Protein AF-A0A0Q6AVM5-F1 (afdb_monomer_lite)

Stru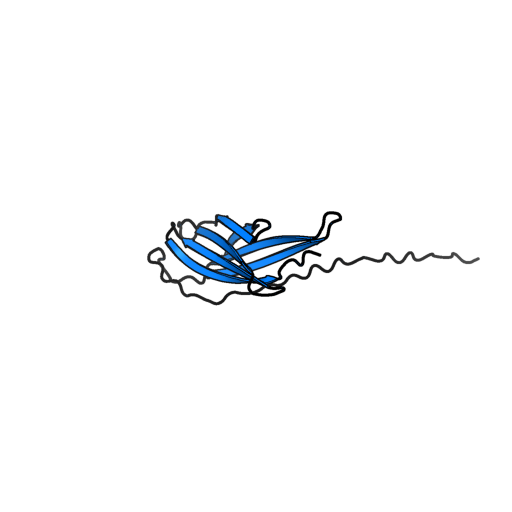cture (mmCIF, N/CA/C/O backbone):
data_AF-A0A0Q6AVM5-F1
#
_entry.id   AF-A0A0Q6AVM5-F1
#
loop_
_atom_site.group_PDB
_atom_site.id
_atom_site.type_symbol
_atom_site.label_atom_id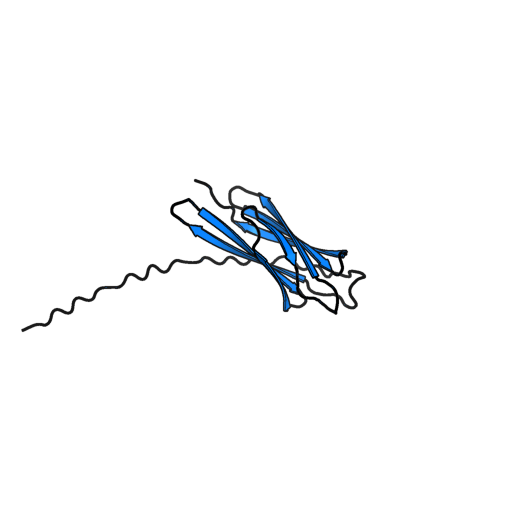
_atom_site.label_alt_id
_atom_site.label_comp_id
_atom_site.label_asym_id
_atom_site.label_entity_id
_atom_site.label_seq_id
_atom_site.pdbx_PDB_ins_code
_atom_site.Cartn_x
_atom_site.Cartn_y
_atom_site.Cartn_z
_atom_site.occupancy
_atom_site.B_iso_or_equiv
_atom_site.auth_seq_id
_atom_site.auth_comp_id
_atom_site.auth_asym_id
_atom_site.auth_atom_id
_atom_site.pdbx_PDB_model_num
ATOM 1 N N . MET A 1 1 ? 7.989 -50.450 -44.176 1.00 41.16 1 MET A N 1
ATOM 2 C CA . MET A 1 1 ? 8.710 -49.212 -44.556 1.00 41.16 1 MET A CA 1
ATOM 3 C C . MET A 1 1 ? 8.333 -48.128 -43.552 1.00 41.16 1 MET A C 1
ATOM 5 O O . MET A 1 1 ? 7.196 -48.122 -43.106 1.00 41.16 1 MET A O 1
ATOM 9 N N . LYS A 1 2 ? 9.321 -47.360 -43.073 1.00 36.44 2 LYS A N 1
ATOM 10 C CA . LYS A 1 2 ? 9.290 -46.580 -41.819 1.00 36.44 2 LYS A CA 1
ATOM 11 C C . LYS A 1 2 ? 8.401 -45.329 -41.904 1.00 36.44 2 LYS A C 1
ATOM 13 O O . LYS A 1 2 ? 8.612 -44.499 -42.781 1.00 36.44 2 LYS A O 1
ATOM 18 N N . ASN A 1 3 ? 7.499 -45.174 -40.931 1.00 40.09 3 ASN A N 1
ATOM 19 C CA . ASN A 1 3 ? 6.843 -43.907 -40.600 1.00 40.09 3 ASN A CA 1
ATOM 20 C C . ASN A 1 3 ? 7.866 -42.970 -39.946 1.00 40.09 3 ASN A C 1
ATOM 22 O O . ASN A 1 3 ? 8.452 -43.308 -38.917 1.00 40.09 3 ASN A O 1
ATOM 26 N N . ILE A 1 4 ? 8.088 -41.805 -40.549 1.00 49.19 4 ILE A N 1
ATOM 27 C CA . ILE A 1 4 ? 8.891 -40.730 -39.968 1.00 49.19 4 ILE A CA 1
ATOM 28 C C . ILE A 1 4 ? 7.929 -39.862 -39.155 1.00 49.19 4 ILE A C 1
ATOM 30 O O . ILE A 1 4 ? 7.155 -39.091 -39.715 1.00 49.19 4 ILE A O 1
ATOM 34 N N . TYR A 1 5 ? 7.951 -40.020 -37.832 1.00 45.25 5 TYR A N 1
ATOM 35 C CA . TYR A 1 5 ? 7.255 -39.120 -36.918 1.00 45.25 5 TYR A CA 1
ATOM 36 C C . TYR A 1 5 ? 8.129 -37.884 -36.703 1.00 45.25 5 TYR A C 1
ATOM 38 O O . TYR A 1 5 ? 9.155 -37.935 -36.028 1.00 45.25 5 TYR A O 1
ATOM 46 N N . LEU A 1 6 ? 7.737 -36.778 -37.332 1.00 41.28 6 LEU A N 1
ATOM 47 C CA . LEU A 1 6 ? 8.348 -35.471 -37.137 1.00 41.28 6 LEU A CA 1
ATOM 48 C C . LEU A 1 6 ? 7.834 -34.898 -35.803 1.00 41.28 6 LEU A C 1
ATOM 50 O O . LEU A 1 6 ? 6.736 -34.350 -35.737 1.00 41.28 6 LEU A O 1
ATOM 54 N N . CYS A 1 7 ? 8.598 -35.057 -34.722 1.00 41.94 7 CYS A N 1
ATOM 55 C CA . CYS A 1 7 ? 8.307 -34.385 -33.455 1.00 41.94 7 CYS A CA 1
ATOM 56 C C . CYS A 1 7 ? 8.596 -32.887 -33.600 1.00 41.94 7 CYS A C 1
ATOM 58 O O . CYS A 1 7 ? 9.742 -32.450 -33.510 1.00 41.94 7 CYS A O 1
ATOM 60 N N . VAL A 1 8 ? 7.547 -32.095 -33.820 1.00 52.78 8 VAL A N 1
ATOM 61 C CA . VAL A 1 8 ? 7.606 -30.637 -33.702 1.00 52.78 8 VAL A CA 1
ATOM 62 C C . VAL A 1 8 ? 7.700 -30.316 -32.213 1.00 52.78 8 VAL A C 1
ATOM 64 O O . VAL A 1 8 ? 6.709 -30.371 -31.488 1.00 52.78 8 VAL A O 1
ATOM 67 N N . ALA A 1 9 ? 8.915 -30.051 -31.737 1.00 45.97 9 ALA A N 1
ATOM 68 C CA . ALA A 1 9 ? 9.148 -29.567 -30.387 1.00 45.97 9 ALA A CA 1
ATOM 69 C C . ALA A 1 9 ? 8.566 -28.153 -30.270 1.00 45.97 9 ALA A C 1
ATOM 71 O O . ALA A 1 9 ? 9.150 -27.176 -30.741 1.00 45.97 9 ALA A O 1
ATOM 72 N N . SER A 1 10 ? 7.381 -28.050 -29.675 1.00 47.22 10 SER A N 1
ATOM 73 C CA . SER A 1 10 ? 6.752 -26.784 -29.321 1.00 47.22 10 SER A CA 1
ATOM 74 C C . SER A 1 10 ? 7.623 -26.101 -28.268 1.00 47.22 10 SER A C 1
ATOM 76 O O . SER A 1 10 ? 7.636 -26.487 -27.099 1.00 47.22 10 SER A O 1
ATOM 78 N N . VAL A 1 11 ? 8.391 -25.097 -28.686 1.00 47.41 11 VAL A N 1
ATOM 79 C CA . VAL A 1 11 ? 9.127 -24.217 -27.777 1.00 47.41 11 VAL A CA 1
ATOM 80 C C . VAL A 1 11 ? 8.093 -23.362 -27.052 1.00 47.41 11 VAL A C 1
ATOM 82 O O . VAL A 1 11 ? 7.659 -22.324 -27.548 1.00 47.41 11 VAL A O 1
ATOM 85 N N . PHE A 1 12 ? 7.652 -23.819 -25.882 1.00 48.19 12 PHE A N 1
ATOM 86 C CA . PHE A 1 12 ? 6.918 -22.976 -24.951 1.00 48.19 12 PHE A CA 1
ATOM 87 C C . PHE A 1 12 ? 7.887 -21.901 -24.462 1.00 48.19 12 PHE A C 1
ATOM 89 O O . PHE A 1 12 ? 8.725 -22.144 -23.595 1.00 48.19 12 PHE A O 1
ATOM 96 N N . ILE A 1 13 ? 7.798 -20.709 -25.053 1.00 47.72 13 ILE A N 1
ATOM 97 C CA . ILE A 1 13 ? 8.422 -19.506 -24.508 1.00 47.72 13 ILE A CA 1
ATOM 98 C C . ILE A 1 13 ? 7.653 -19.200 -23.225 1.00 47.72 13 ILE A C 1
ATOM 100 O O . ILE A 1 13 ? 6.628 -18.520 -23.230 1.00 47.72 13 ILE A O 1
ATOM 104 N N . VAL A 1 14 ? 8.109 -19.787 -22.122 1.00 50.38 14 VAL A N 1
ATOM 105 C CA . VAL A 1 14 ? 7.638 -19.452 -20.785 1.00 50.38 14 VAL A CA 1
ATOM 106 C C . VAL A 1 14 ? 8.109 -18.026 -20.522 1.00 50.38 14 VAL A C 1
ATOM 108 O O . VAL A 1 14 ? 9.257 -17.789 -20.149 1.00 50.38 14 VAL A O 1
ATOM 111 N N . SER A 1 15 ? 7.234 -17.058 -20.787 1.00 38.41 15 SER A N 1
ATOM 112 C CA . SER A 1 15 ? 7.398 -15.678 -20.345 1.00 38.41 15 SER A CA 1
ATOM 113 C C . SER A 1 15 ? 7.556 -15.694 -18.827 1.00 38.41 15 SER A C 1
ATOM 115 O O . SER A 1 15 ? 6.590 -15.884 -18.093 1.00 38.41 15 SER A O 1
ATOM 117 N N . CYS A 1 16 ? 8.792 -15.559 -18.354 1.00 44.91 16 CYS A N 1
ATOM 118 C CA . CYS A 1 16 ? 9.102 -15.532 -16.934 1.00 44.91 16 CYS A CA 1
ATOM 119 C C . CYS A 1 16 ? 8.566 -14.221 -16.339 1.00 44.91 16 CYS A C 1
ATOM 121 O O . CYS A 1 16 ? 9.157 -13.155 -16.516 1.00 44.91 16 CYS A O 1
ATOM 123 N N . THR A 1 17 ? 7.419 -14.279 -15.663 1.00 44.50 17 THR A N 1
ATOM 124 C CA . THR A 1 17 ? 6.912 -13.168 -14.853 1.00 44.50 17 THR A CA 1
ATOM 125 C C . THR A 1 17 ? 7.625 -13.193 -13.506 1.00 44.50 17 THR A C 1
ATOM 127 O O . THR A 1 17 ? 7.279 -13.975 -12.622 1.00 44.50 17 THR A O 1
ATOM 130 N N . ALA A 1 18 ? 8.652 -12.360 -13.348 1.00 43.34 18 ALA A N 1
ATOM 131 C CA . ALA A 1 18 ? 9.375 -12.241 -12.086 1.00 43.34 18 ALA A CA 1
ATOM 132 C C . ALA A 1 18 ? 8.577 -11.380 -11.091 1.00 43.34 18 ALA A C 1
ATOM 134 O O . ALA A 1 18 ? 8.641 -10.151 -11.123 1.00 43.34 18 ALA A O 1
ATOM 135 N N . GLN A 1 19 ? 7.825 -12.028 -10.204 1.00 40.31 19 GLN A N 1
ATOM 136 C CA . GLN A 1 19 ? 7.060 -11.369 -9.146 1.00 40.31 19 GLN A CA 1
ATOM 137 C C . GLN A 1 19 ? 7.988 -11.101 -7.951 1.00 40.31 19 GLN A C 1
ATOM 139 O O . GLN A 1 19 ? 8.514 -12.031 -7.347 1.00 40.31 19 GLN A O 1
ATOM 144 N N . HIS A 1 20 ? 8.234 -9.830 -7.630 1.00 44.16 20 HIS A N 1
ATOM 145 C CA . HIS A 1 20 ? 9.027 -9.437 -6.464 1.00 44.16 20 HIS A CA 1
ATOM 146 C C . HIS A 1 20 ? 8.084 -8.878 -5.403 1.00 44.16 20 HIS A C 1
ATOM 148 O O . HIS A 1 20 ? 7.466 -7.842 -5.620 1.00 44.16 20 HIS A O 1
ATOM 154 N N . SER A 1 21 ? 7.973 -9.560 -4.265 1.00 39.44 21 SER A N 1
ATOM 155 C CA . SER A 1 21 ? 7.200 -9.090 -3.116 1.00 39.44 21 SER A CA 1
ATOM 156 C C . SER A 1 21 ? 8.136 -8.501 -2.065 1.00 39.44 21 SER A C 1
ATOM 158 O O . SER A 1 21 ? 8.960 -9.221 -1.502 1.00 39.44 21 SER A O 1
ATOM 160 N N . HIS A 1 22 ? 7.988 -7.212 -1.769 1.00 48.22 22 HIS A N 1
ATOM 161 C CA . HIS A 1 22 ? 8.632 -6.571 -0.624 1.00 48.22 22 HIS A CA 1
ATOM 162 C C . HIS A 1 22 ? 7.591 -6.352 0.476 1.00 48.22 22 HIS A C 1
ATOM 164 O O . HIS A 1 22 ? 6.549 -5.749 0.228 1.00 48.22 22 HIS A O 1
ATOM 170 N N . ILE A 1 23 ? 7.872 -6.877 1.671 1.00 46.84 23 ILE A N 1
ATOM 171 C CA . ILE A 1 23 ? 7.058 -6.689 2.875 1.00 46.84 23 ILE A CA 1
ATOM 172 C C . ILE A 1 23 ? 7.605 -5.464 3.604 1.00 46.84 23 ILE A C 1
ATOM 174 O O . ILE A 1 23 ? 8.783 -5.427 3.961 1.00 46.84 23 ILE A O 1
ATOM 178 N N . THR A 1 24 ? 6.762 -4.460 3.816 1.00 49.09 24 THR A N 1
ATOM 179 C CA . THR A 1 24 ? 7.106 -3.299 4.642 1.00 49.09 24 THR A CA 1
ATOM 180 C C . THR A 1 24 ? 6.918 -3.588 6.130 1.00 49.09 24 THR A C 1
ATOM 182 O O . THR A 1 24 ? 5.976 -4.275 6.522 1.00 49.09 24 THR A O 1
ATOM 185 N N . ALA A 1 25 ? 7.823 -3.037 6.943 1.00 38.97 25 ALA A N 1
ATOM 186 C CA . ALA A 1 25 ? 7.893 -3.162 8.395 1.00 38.97 25 ALA A CA 1
ATOM 187 C C . ALA A 1 25 ? 6.624 -2.724 9.156 1.00 38.97 25 ALA A C 1
ATOM 189 O O . ALA A 1 25 ? 5.878 -1.842 8.738 1.00 38.97 25 ALA A O 1
ATOM 190 N N . HIS A 1 26 ? 6.453 -3.360 10.316 1.00 47.22 26 HIS A N 1
ATOM 191 C CA . HIS A 1 26 ? 5.339 -3.262 11.254 1.00 47.22 26 HIS A CA 1
ATOM 192 C C . HIS A 1 26 ? 5.249 -1.891 11.941 1.00 47.22 26 HIS A C 1
ATOM 194 O O . HIS A 1 26 ? 6.218 -1.439 12.550 1.00 47.22 26 HIS A O 1
ATOM 200 N N . GLN A 1 27 ? 4.064 -1.281 11.950 1.00 45.75 27 GLN A N 1
ATOM 201 C CA . GLN A 1 27 ? 3.720 -0.226 12.905 1.00 45.75 27 GLN A CA 1
ATOM 202 C C . GLN A 1 27 ? 2.456 -0.642 13.663 1.00 45.75 27 GLN A C 1
ATOM 204 O O . GLN A 1 27 ? 1.409 -0.871 13.065 1.00 45.75 27 GLN A O 1
ATOM 209 N N . LEU A 1 28 ? 2.584 -0.795 14.985 1.00 48.44 28 LEU A N 1
ATOM 210 C CA . LEU A 1 28 ? 1.458 -0.933 15.909 1.00 48.44 28 LEU A CA 1
ATOM 211 C C . LEU A 1 28 ? 0.760 0.421 15.966 1.00 48.44 28 LEU A C 1
ATOM 213 O O . LEU A 1 28 ? 1.230 1.324 16.660 1.00 48.44 28 LEU A O 1
ATOM 217 N N . ASP A 1 29 ? -0.324 0.571 15.215 1.00 49.69 29 ASP A N 1
ATOM 218 C CA . ASP A 1 29 ? -1.071 1.816 15.235 1.00 49.69 29 ASP A CA 1
ATOM 219 C C . ASP A 1 29 ? -2.079 1.823 16.396 1.00 49.6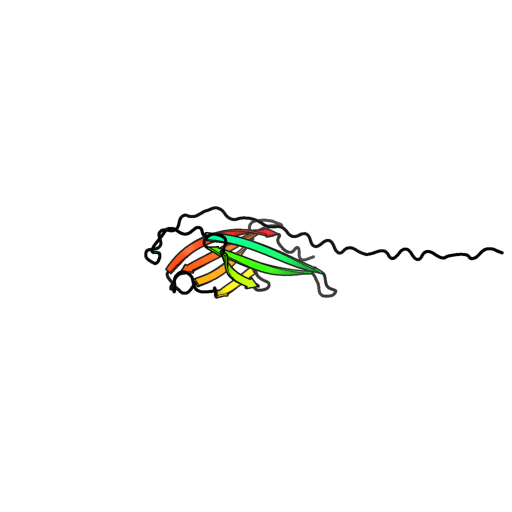9 29 ASP A C 1
ATOM 221 O O . ASP A 1 29 ? -2.890 0.906 16.566 1.00 49.69 29 ASP A O 1
ATOM 225 N N . ARG A 1 30 ? -1.990 2.870 17.221 1.00 51.97 30 ARG A N 1
ATOM 226 C CA . ARG A 1 30 ? -2.980 3.257 18.237 1.00 51.97 30 ARG A CA 1
ATOM 227 C C . ARG A 1 30 ? -3.680 4.537 17.777 1.00 51.97 30 ARG A C 1
ATOM 229 O O . ARG A 1 30 ? -3.785 5.498 18.536 1.00 51.97 30 ARG A O 1
ATOM 236 N N . SER A 1 31 ? -4.136 4.566 16.529 1.00 54.12 31 SER A N 1
ATOM 237 C CA . SER A 1 31 ? -5.067 5.589 16.070 1.00 54.12 31 SER A CA 1
ATOM 238 C C . SER A 1 31 ? -6.237 5.671 17.059 1.00 54.12 31 SER A C 1
ATOM 240 O O . SER A 1 31 ? -6.812 4.649 17.440 1.00 54.12 31 SER A O 1
ATOM 242 N N . ASN A 1 32 ? -6.609 6.889 17.469 1.00 56.03 32 ASN A N 1
ATOM 243 C CA . ASN A 1 32 ? -7.804 7.133 18.289 1.00 56.03 32 ASN A CA 1
ATOM 244 C C . ASN A 1 32 ? -9.076 6.615 17.597 1.00 56.03 32 ASN A C 1
ATOM 246 O O . ASN A 1 32 ? -10.093 6.362 18.244 1.00 56.03 32 ASN A O 1
ATOM 250 N N . ALA A 1 33 ? -9.013 6.416 16.279 1.00 56.06 33 ALA A N 1
ATOM 251 C CA . ALA A 1 33 ? -10.058 5.788 15.510 1.00 56.06 33 ALA A CA 1
ATOM 252 C C . ALA A 1 33 ? -10.099 4.258 15.673 1.00 56.06 33 ALA A C 1
ATOM 254 O O . ALA A 1 33 ? -10.935 3.646 15.029 1.00 56.06 33 ALA A O 1
ATOM 255 N N . LEU A 1 34 ? -9.297 3.592 16.501 1.00 62.25 34 LEU A N 1
ATOM 256 C CA . LEU A 1 34 ? -9.332 2.131 16.627 1.00 62.25 34 LEU A CA 1
ATOM 257 C C . LEU A 1 34 ? -9.607 1.674 18.058 1.00 62.25 34 LEU A C 1
ATOM 259 O O . LEU A 1 34 ? -9.034 2.171 19.020 1.00 62.25 34 LEU A O 1
ATOM 263 N N . THR A 1 35 ? -10.491 0.681 18.197 1.00 66.06 35 THR A N 1
ATOM 264 C CA . THR A 1 35 ? -10.821 0.093 19.510 1.00 66.06 35 THR A CA 1
ATOM 265 C C . THR A 1 35 ? -9.738 -0.855 20.021 1.00 66.06 35 THR A C 1
ATOM 267 O O . THR A 1 35 ? -9.637 -1.094 21.225 1.00 66.06 35 THR A O 1
ATOM 270 N N . LYS A 1 36 ? -8.926 -1.408 19.115 1.00 70.19 36 LYS A N 1
ATOM 271 C CA . LYS A 1 36 ? -7.817 -2.321 19.402 1.00 70.19 36 LYS A CA 1
ATOM 272 C C . LYS A 1 36 ? -6.648 -2.013 18.465 1.00 70.19 36 LYS A C 1
ATOM 274 O O . LYS A 1 36 ? -6.902 -1.578 17.341 1.00 70.19 36 LYS A O 1
ATOM 279 N N . PRO A 1 37 ? -5.397 -2.262 18.893 1.00 73.00 37 PRO A N 1
ATOM 280 C CA . PRO A 1 37 ? -4.256 -2.199 17.988 1.00 73.00 37 PRO A CA 1
ATOM 281 C C . PRO A 1 37 ? -4.478 -3.130 16.794 1.00 73.00 37 PRO A C 1
ATOM 283 O O . PRO A 1 37 ? -5.001 -4.230 16.972 1.00 73.00 37 PRO A O 1
ATOM 286 N N . VAL A 1 38 ? -4.074 -2.689 15.607 1.00 79.94 38 VAL A N 1
ATOM 287 C CA . VAL A 1 38 ? -4.197 -3.448 14.357 1.00 79.94 38 VAL A CA 1
ATOM 288 C C . VAL A 1 38 ? -2.832 -3.586 13.701 1.00 79.94 38 VAL A C 1
ATOM 290 O O . VAL A 1 38 ? -2.012 -2.664 13.746 1.00 79.94 38 VAL A O 1
ATOM 293 N N . GLN A 1 39 ? -2.578 -4.733 13.081 1.00 84.62 39 GLN A N 1
ATOM 294 C CA . GLN A 1 39 ? -1.402 -4.923 12.250 1.00 84.62 39 GLN A CA 1
ATOM 295 C C . GLN A 1 39 ? -1.708 -4.483 10.817 1.00 84.62 39 GLN A C 1
ATOM 297 O O . GLN A 1 39 ? -2.481 -5.141 10.128 1.00 84.62 39 GLN A O 1
ATOM 302 N N . ILE A 1 40 ? -1.060 -3.415 10.346 1.00 87.25 40 ILE A N 1
ATOM 303 C CA . ILE A 1 40 ? -1.172 -2.962 8.953 1.00 87.25 40 ILE A CA 1
ATOM 304 C C . ILE A 1 40 ? 0.091 -3.365 8.187 1.00 87.25 40 ILE A C 1
ATOM 306 O O . ILE A 1 40 ? 1.202 -3.040 8.607 1.00 87.25 40 ILE A O 1
ATOM 310 N N . THR A 1 41 ? -0.062 -4.072 7.066 1.00 90.75 41 THR A N 1
ATOM 311 C CA . THR A 1 41 ? 1.052 -4.454 6.180 1.00 90.75 41 THR A CA 1
ATOM 312 C C . THR A 1 41 ? 0.769 -4.074 4.733 1.00 90.75 41 THR A C 1
ATOM 314 O O . THR A 1 41 ? -0.382 -3.962 4.316 1.00 90.75 41 THR A O 1
ATOM 317 N N . GLY A 1 42 ? 1.833 -3.862 3.959 1.00 90.06 42 GLY A N 1
ATOM 318 C CA . GLY A 1 42 ? 1.763 -3.503 2.545 1.00 90.06 42 GLY A CA 1
ATOM 319 C C . GLY A 1 42 ? 2.550 -4.469 1.672 1.00 90.06 42 GLY A C 1
ATOM 320 O O . GLY A 1 42 ? 3.601 -4.970 2.077 1.00 90.06 42 GLY A O 1
ATOM 321 N N . LYS A 1 43 ? 2.041 -4.696 0.463 1.00 91.12 43 LYS A N 1
ATOM 322 C CA . LYS A 1 43 ? 2.720 -5.394 -0.627 1.00 91.12 43 LYS A CA 1
ATOM 323 C C . LYS A 1 43 ? 2.498 -4.619 -1.921 1.00 91.12 43 LYS A C 1
ATOM 325 O O . LYS A 1 43 ? 1.398 -4.141 -2.190 1.00 91.12 43 LYS A O 1
ATOM 330 N N . VAL A 1 44 ? 3.522 -4.565 -2.761 1.00 90.00 44 VAL A N 1
ATOM 331 C CA . VAL A 1 44 ? 3.422 -4.075 -4.137 1.00 90.00 44 VAL A CA 1
ATOM 332 C C . VAL A 1 44 ? 3.796 -5.194 -5.102 1.00 90.00 44 VAL A C 1
ATOM 334 O O . VAL A 1 44 ? 4.821 -5.846 -4.925 1.00 90.00 44 VAL A O 1
ATOM 337 N N . ASP A 1 45 ? 2.963 -5.414 -6.115 1.00 89.94 45 ASP A N 1
ATOM 338 C CA . ASP A 1 45 ? 3.286 -6.243 -7.274 1.00 89.94 45 ASP A CA 1
ATOM 339 C C . ASP A 1 45 ? 3.537 -5.337 -8.479 1.00 89.94 45 ASP A C 1
ATOM 341 O O . ASP A 1 45 ? 2.752 -4.430 -8.762 1.00 89.94 45 ASP A O 1
ATOM 345 N N . GLN A 1 46 ? 4.615 -5.596 -9.216 1.00 85.06 46 GLN A N 1
ATOM 346 C CA . GLN A 1 46 ? 4.938 -4.867 -10.439 1.00 85.06 46 GLN A CA 1
ATOM 347 C C . GLN A 1 46 ? 4.849 -5.791 -11.648 1.00 85.06 46 GLN A C 1
ATOM 349 O O . GLN A 1 46 ? 5.524 -6.816 -11.712 1.00 85.06 46 GLN A O 1
ATOM 354 N N . GLU A 1 47 ? 4.046 -5.398 -12.630 1.00 80.69 47 GLU A N 1
ATOM 355 C CA . GLU A 1 47 ? 3.961 -6.063 -13.924 1.00 80.69 47 GLU A CA 1
ATOM 356 C C . GLU A 1 47 ? 4.705 -5.223 -14.967 1.00 80.69 47 GLU A C 1
ATOM 358 O O . GLU A 1 47 ? 4.327 -4.083 -15.256 1.00 80.69 47 GLU A O 1
ATOM 363 N N . LEU A 1 48 ? 5.774 -5.785 -15.534 1.00 75.88 48 LEU A N 1
ATOM 364 C CA . LEU A 1 48 ? 6.506 -5.185 -16.645 1.00 75.88 48 LEU A CA 1
ATOM 365 C C . LEU A 1 48 ? 5.913 -5.686 -17.963 1.00 75.88 48 LEU A C 1
ATOM 367 O O . LEU A 1 48 ? 6.090 -6.847 -18.329 1.00 75.88 48 LEU A O 1
ATOM 371 N N . LYS A 1 49 ? 5.266 -4.797 -18.714 1.00 69.44 49 LYS A N 1
ATOM 372 C CA . LYS A 1 49 ? 4.810 -5.088 -20.076 1.00 69.44 49 LYS A CA 1
ATOM 373 C C . LYS A 1 49 ? 5.799 -4.511 -21.075 1.00 69.44 49 LYS A C 1
ATOM 375 O O . LYS A 1 49 ? 5.956 -3.293 -21.172 1.00 69.44 49 LYS A O 1
ATOM 380 N N . SER A 1 50 ? 6.457 -5.396 -21.820 1.00 66.38 50 SER A N 1
ATOM 381 C CA . SER A 1 50 ? 7.284 -5.026 -22.971 1.00 66.38 50 SER A CA 1
ATOM 382 C C . SER A 1 50 ? 6.432 -5.100 -24.236 1.00 66.38 50 SER A C 1
ATOM 384 O O . SER A 1 50 ? 5.956 -6.177 -24.583 1.00 66.38 50 SER A O 1
ATOM 386 N N . GLY A 1 51 ? 6.214 -3.966 -24.901 1.00 63.72 51 GLY A N 1
ATOM 387 C CA . GLY A 1 51 ? 5.484 -3.888 -26.167 1.00 63.72 51 GLY A CA 1
ATOM 388 C C . GLY A 1 51 ? 6.282 -3.167 -27.252 1.00 63.72 51 GLY A C 1
ATOM 389 O O . GLY A 1 51 ? 7.327 -2.576 -26.986 1.00 63.72 51 GLY A O 1
ATOM 390 N N . ILE A 1 52 ? 5.755 -3.182 -28.480 1.00 65.12 52 ILE A N 1
ATOM 391 C CA . ILE A 1 52 ? 6.363 -2.538 -29.663 1.00 65.12 52 ILE A CA 1
ATOM 392 C C . ILE A 1 52 ? 6.535 -1.019 -29.454 1.00 65.12 52 ILE A C 1
ATOM 394 O O . ILE A 1 52 ? 7.466 -0.419 -29.977 1.00 65.12 52 ILE A O 1
ATOM 398 N N . LEU A 1 53 ? 5.674 -0.407 -28.634 1.00 66.62 53 LEU A N 1
ATOM 399 C CA . LEU A 1 53 ? 5.692 1.022 -28.295 1.00 66.62 53 LEU A CA 1
ATOM 400 C C . LEU A 1 53 ? 6.544 1.356 -27.052 1.00 66.62 53 LEU A C 1
ATOM 402 O O . LEU A 1 53 ? 6.520 2.490 -26.577 1.00 66.62 53 LEU A O 1
ATOM 406 N N . GLY A 1 54 ? 7.276 0.381 -26.504 1.00 65.38 54 GLY A N 1
ATOM 407 C CA . GLY A 1 54 ? 8.151 0.548 -25.344 1.00 65.38 54 GLY A CA 1
ATOM 408 C C . GLY A 1 54 ? 7.745 -0.283 -24.124 1.00 65.38 54 GLY A C 1
ATOM 409 O O . GLY A 1 54 ? 6.846 -1.127 -24.165 1.00 65.38 54 GLY A O 1
ATOM 410 N N . ARG A 1 55 ? 8.452 -0.058 -23.011 1.00 65.56 55 ARG A N 1
ATOM 411 C CA . ARG A 1 55 ? 8.228 -0.748 -21.733 1.00 65.56 55 ARG A CA 1
ATOM 412 C C . ARG A 1 55 ? 7.329 0.075 -20.819 1.00 65.56 55 ARG A C 1
ATOM 414 O O . ARG A 1 55 ? 7.629 1.231 -20.521 1.00 65.56 55 ARG A O 1
ATOM 421 N N . SER A 1 56 ? 6.271 -0.540 -20.307 1.00 71.12 56 SER A N 1
ATOM 422 C CA . SER A 1 56 ? 5.431 0.035 -19.254 1.00 71.12 56 SER A CA 1
ATOM 423 C C . SER A 1 56 ? 5.511 -0.820 -17.995 1.00 71.12 56 SER A C 1
ATOM 425 O O . SER A 1 56 ? 5.625 -2.042 -18.070 1.00 71.12 56 SER A O 1
ATOM 427 N N . VAL A 1 57 ? 5.472 -0.166 -16.837 1.00 75.56 57 VAL A N 1
ATOM 428 C CA . VAL A 1 57 ? 5.358 -0.827 -15.537 1.00 75.56 57 VAL A CA 1
ATOM 429 C C . VAL A 1 57 ? 4.000 -0.459 -14.975 1.00 75.56 57 VAL A C 1
ATOM 431 O O . VAL A 1 57 ? 3.654 0.718 -14.921 1.00 75.56 57 VAL A O 1
ATOM 434 N N . THR A 1 58 ? 3.231 -1.468 -14.588 1.00 82.56 58 THR A N 1
ATOM 435 C CA . THR A 1 58 ? 2.004 -1.290 -13.813 1.00 82.56 58 THR A CA 1
ATOM 436 C C . THR A 1 58 ? 2.271 -1.777 -12.400 1.00 82.56 58 THR A C 1
ATOM 438 O O . THR A 1 58 ? 2.650 -2.933 -12.217 1.00 82.56 58 THR A O 1
ATOM 441 N N . SER A 1 59 ? 2.077 -0.914 -11.407 1.00 88.31 59 SER A N 1
ATOM 442 C CA . SER A 1 59 ? 2.217 -1.275 -9.994 1.00 88.31 59 SER A CA 1
ATOM 443 C C . SER A 1 59 ? 0.834 -1.490 -9.388 1.00 88.31 59 SER A C 1
ATOM 445 O O . SER A 1 59 ? -0.032 -0.627 -9.507 1.00 88.31 59 SER A O 1
ATOM 447 N N . THR A 1 60 ? 0.618 -2.632 -8.742 1.00 92.12 60 THR A N 1
ATOM 448 C CA . THR A 1 60 ? -0.591 -2.931 -7.966 1.00 92.12 60 THR A CA 1
ATOM 449 C C . THR A 1 60 ? -0.219 -2.992 -6.495 1.00 92.12 60 THR A C 1
ATOM 451 O O . THR A 1 60 ? 0.696 -3.723 -6.124 1.00 92.12 60 THR A O 1
ATOM 454 N N . VAL A 1 61 ? -0.914 -2.225 -5.664 1.00 93.88 61 VAL A N 1
ATOM 455 C CA . VAL A 1 61 ? -0.700 -2.176 -4.216 1.00 93.88 61 VAL A CA 1
ATOM 456 C C . VAL A 1 61 ? -1.768 -3.000 -3.516 1.00 93.88 61 VAL A C 1
ATOM 458 O O . VAL A 1 61 ? -2.930 -2.991 -3.924 1.00 93.88 61 VAL A O 1
ATOM 461 N N . TYR A 1 62 ? -1.354 -3.679 -2.452 1.00 94.62 62 TYR A N 1
ATOM 462 C CA . TYR A 1 62 ? -2.184 -4.456 -1.544 1.00 94.62 62 TYR A CA 1
ATOM 463 C C . TYR A 1 62 ? -1.868 -4.029 -0.113 1.00 94.62 62 TYR A C 1
ATOM 465 O O . TYR A 1 62 ? -0.699 -3.997 0.273 1.00 94.62 62 TYR A O 1
ATOM 473 N N . ILE A 1 63 ? -2.894 -3.711 0.672 1.00 93.56 63 ILE A N 1
ATOM 474 C CA . ILE A 1 63 ? -2.751 -3.337 2.082 1.00 93.56 63 ILE A CA 1
ATOM 475 C C . ILE A 1 63 ? -3.649 -4.236 2.913 1.00 93.56 63 ILE A C 1
ATOM 477 O O . ILE A 1 63 ? -4.842 -4.374 2.621 1.00 93.56 63 ILE A O 1
ATOM 481 N N . TYR A 1 64 ? -3.068 -4.826 3.949 1.00 93.31 64 TYR A N 1
ATOM 482 C CA . TYR A 1 64 ? -3.722 -5.792 4.812 1.00 93.31 64 TYR A CA 1
ATOM 483 C C . TYR A 1 64 ? -3.848 -5.254 6.229 1.00 93.31 64 TYR A C 1
ATOM 485 O O . TYR A 1 64 ? -2.932 -4.601 6.721 1.00 93.31 64 TYR A O 1
ATOM 493 N N . PHE A 1 65 ? -4.969 -5.558 6.874 1.00 90.94 65 PHE A N 1
ATOM 494 C CA . PHE A 1 65 ? -5.227 -5.300 8.287 1.00 90.94 65 PHE A CA 1
ATOM 495 C C . PHE A 1 65 ? -5.418 -6.666 8.945 1.00 90.94 65 PHE A C 1
ATOM 497 O O . PHE A 1 65 ? -6.255 -7.442 8.492 1.00 90.94 65 PHE A O 1
ATOM 504 N N . ASP A 1 66 ? -4.594 -7.007 9.935 1.00 88.50 66 ASP A N 1
ATOM 505 C CA . ASP A 1 66 ? -4.574 -8.327 10.584 1.00 88.50 66 ASP A CA 1
ATOM 506 C C . ASP A 1 66 ? -4.539 -9.495 9.572 1.00 88.50 66 ASP A C 1
ATOM 508 O O . ASP A 1 66 ? -5.204 -10.518 9.724 1.00 88.50 66 ASP A O 1
ATOM 512 N N . ASN A 1 67 ? -3.739 -9.331 8.509 1.00 89.00 67 ASN A N 1
ATOM 513 C CA . ASN A 1 67 ? -3.586 -10.252 7.368 1.00 89.00 67 ASN A CA 1
ATOM 514 C C . ASN A 1 67 ? -4.815 -10.406 6.449 1.00 89.00 67 ASN A C 1
ATOM 516 O O . ASN A 1 67 ? -4.779 -11.207 5.515 1.00 89.00 67 ASN A O 1
ATOM 520 N N . VAL A 1 68 ? -5.871 -9.619 6.643 1.00 93.00 68 VAL A N 1
ATOM 521 C CA . VAL A 1 68 ? -7.023 -9.542 5.733 1.00 93.00 68 VAL A CA 1
ATOM 522 C C . VAL A 1 68 ? -6.800 -8.412 4.732 1.00 93.00 68 VAL A C 1
ATOM 524 O O . VAL A 1 68 ? -6.380 -7.327 5.114 1.00 93.00 68 VAL A O 1
ATOM 527 N N . LEU A 1 69 ? -7.043 -8.647 3.440 1.00 94.12 69 LEU A N 1
ATOM 528 C CA . LEU A 1 69 ? -6.867 -7.628 2.399 1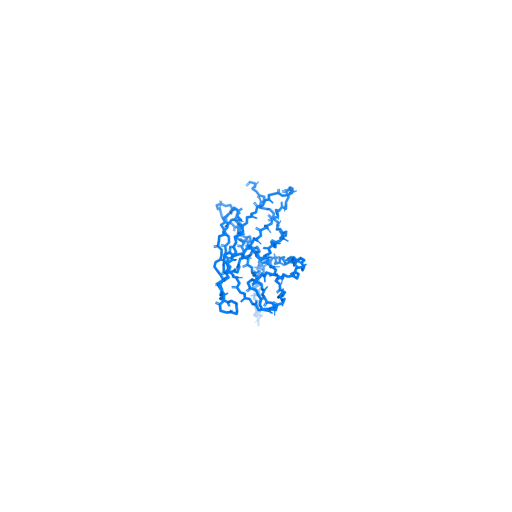.00 94.12 69 LEU A CA 1
ATOM 529 C C . LEU A 1 69 ? -7.955 -6.554 2.516 1.00 94.12 69 LEU A C 1
ATOM 531 O O . LEU A 1 69 ? -9.130 -6.873 2.366 1.00 94.12 69 LEU A O 1
ATOM 535 N N . HIS A 1 70 ? -7.560 -5.294 2.714 1.00 94.75 70 HIS A N 1
ATOM 536 C CA . HIS A 1 70 ? -8.490 -4.166 2.826 1.00 94.75 70 HIS A CA 1
ATOM 537 C C . HIS A 1 70 ? -8.370 -3.139 1.704 1.00 94.75 70 HIS A C 1
ATOM 539 O O . HIS A 1 70 ? -9.371 -2.537 1.329 1.00 94.75 70 HIS A O 1
ATOM 545 N N . VAL A 1 71 ? -7.179 -2.933 1.146 1.00 96.12 71 VAL A N 1
ATOM 546 C CA . VAL A 1 71 ? -6.988 -2.025 0.008 1.00 96.12 71 VAL A CA 1
ATOM 547 C C . VAL A 1 71 ? -6.306 -2.782 -1.112 1.00 96.12 71 VAL A C 1
ATOM 549 O O . VAL A 1 71 ? -5.289 -3.435 -0.886 1.00 96.12 71 VAL A O 1
ATOM 552 N N . GLN A 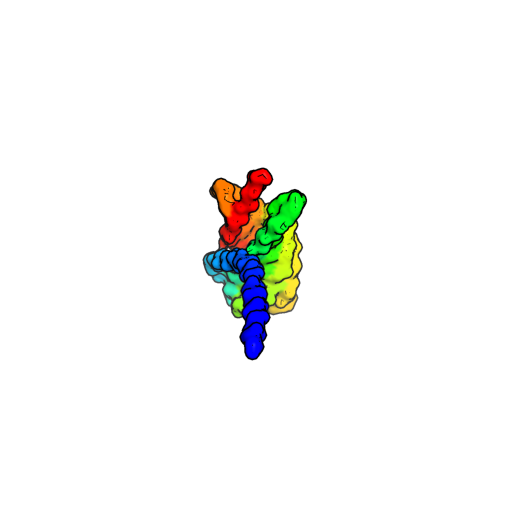1 72 ? -6.848 -2.670 -2.320 1.00 96.69 72 GLN A N 1
ATOM 553 C CA . GLN A 1 72 ? -6.232 -3.196 -3.528 1.00 96.69 72 GLN A CA 1
ATOM 554 C C . GLN A 1 72 ? -6.457 -2.221 -4.676 1.00 96.69 72 GLN A C 1
ATOM 556 O O . GLN A 1 72 ? -7.588 -1.823 -4.945 1.00 96.69 72 GLN A O 1
ATOM 561 N N . GLY A 1 73 ? -5.399 -1.886 -5.407 1.00 94.50 73 GLY A N 1
ATOM 562 C CA . GLY A 1 73 ? -5.573 -1.092 -6.613 1.00 94.50 73 GLY A CA 1
ATOM 563 C C . GLY A 1 73 ? -4.301 -0.845 -7.399 1.00 94.50 73 GLY A C 1
ATOM 564 O O . GLY A 1 73 ? -3.187 -1.060 -6.921 1.00 94.50 73 GLY A O 1
ATOM 565 N N . LYS A 1 74 ? -4.493 -0.429 -8.650 1.00 93.06 74 LYS A N 1
ATOM 566 C CA . LYS A 1 74 ? -3.410 -0.100 -9.575 1.00 93.06 74 LYS A CA 1
ATOM 567 C C . LYS A 1 74 ? -3.053 1.371 -9.447 1.00 93.06 74 LYS A C 1
ATOM 569 O O . LYS A 1 74 ? -3.938 2.220 -9.424 1.00 93.06 74 LYS A O 1
ATOM 574 N N . LEU A 1 75 ? -1.759 1.643 -9.410 1.00 90.44 75 LEU A N 1
ATOM 575 C CA . LEU A 1 75 ? -1.221 2.989 -9.514 1.00 90.44 75 LEU A CA 1
ATOM 576 C C . LEU A 1 75 ? -1.108 3.394 -10.981 1.00 90.44 75 LEU A C 1
ATOM 578 O O . LEU A 1 75 ? -1.080 2.550 -11.884 1.00 90.44 75 LEU A O 1
ATOM 582 N N . ASP A 1 76 ? -1.023 4.696 -11.209 1.00 88.44 76 ASP A N 1
ATOM 583 C CA . ASP A 1 76 ? -0.751 5.236 -12.527 1.00 88.44 76 ASP A CA 1
ATOM 584 C C . ASP A 1 76 ? 0.674 4.892 -13.010 1.00 88.44 76 ASP A C 1
ATOM 586 O O . ASP A 1 76 ? 1.495 4.282 -12.315 1.00 88.44 76 ASP A O 1
ATOM 590 N N . ARG A 1 77 ? 0.998 5.320 -14.234 1.00 78.19 77 ARG A N 1
ATOM 591 C CA . ARG A 1 77 ? 2.313 5.081 -14.856 1.00 78.19 77 ARG A CA 1
ATOM 592 C C . ARG A 1 77 ? 3.492 5.731 -14.120 1.00 78.19 77 ARG A C 1
ATOM 594 O O . ARG A 1 77 ? 4.640 5.462 -14.471 1.00 78.19 77 ARG A O 1
ATOM 601 N N . TYR A 1 78 ? 3.217 6.627 -13.181 1.00 80.88 78 TYR A N 1
ATOM 602 C CA . TYR A 1 78 ? 4.200 7.347 -12.388 1.00 80.88 78 TYR A CA 1
ATOM 603 C C . TYR A 1 78 ? 4.284 6.810 -10.949 1.00 80.88 78 TYR A C 1
ATOM 605 O O . TYR A 1 78 ? 5.157 7.240 -10.202 1.00 80.88 78 TYR A O 1
ATOM 613 N N . GLY A 1 79 ? 3.439 5.842 -10.577 1.00 84.25 79 GLY A N 1
ATOM 614 C CA . GLY A 1 79 ? 3.389 5.272 -9.234 1.00 84.25 79 GLY A CA 1
ATOM 615 C C . GLY A 1 79 ? 2.573 6.104 -8.243 1.00 84.25 79 GLY A C 1
ATOM 616 O O . GLY A 1 79 ? 2.853 6.051 -7.048 1.00 84.25 79 GLY A O 1
ATOM 617 N N . PHE A 1 80 ? 1.584 6.859 -8.725 1.00 90.56 80 PHE A N 1
ATOM 618 C CA . PHE A 1 80 ? 0.661 7.650 -7.913 1.00 90.56 80 PHE A CA 1
ATOM 619 C C . PHE A 1 80 ? -0.744 7.058 -7.955 1.00 90.56 80 PHE A C 1
ATOM 621 O O . PHE A 1 80 ? -1.171 6.491 -8.965 1.00 90.56 80 PHE A O 1
ATOM 628 N N . GLY A 1 81 ? -1.484 7.204 -6.861 1.00 92.88 81 GLY A N 1
ATOM 629 C CA . GLY A 1 81 ? -2.894 6.843 -6.843 1.00 92.88 81 GLY A CA 1
ATOM 630 C C . GLY A 1 81 ? -3.516 6.912 -5.460 1.00 92.88 81 GLY A C 1
ATOM 631 O O . GLY A 1 81 ? -2.887 6.566 -4.461 1.00 92.88 81 GLY A O 1
ATOM 632 N N . GLU A 1 82 ? -4.781 7.316 -5.431 1.00 95.81 82 GLU A N 1
ATOM 633 C CA . GLU A 1 82 ? -5.655 7.132 -4.279 1.00 95.81 82 GLU A CA 1
ATOM 634 C C . GLU A 1 82 ? -6.419 5.824 -4.452 1.00 95.81 82 GLU A C 1
ATOM 636 O O . GLU A 1 82 ? -7.086 5.602 -5.464 1.00 95.81 82 GLU A O 1
ATOM 641 N N . LEU A 1 83 ? -6.298 4.938 -3.469 1.00 95.31 83 LEU A N 1
ATOM 642 C CA . LEU A 1 83 ? -6.888 3.612 -3.503 1.00 95.31 83 LEU A CA 1
ATOM 643 C C . LEU A 1 83 ? -7.961 3.525 -2.412 1.00 95.31 83 LEU A C 1
ATOM 645 O O . LEU A 1 83 ? -7.632 3.581 -1.221 1.00 95.31 83 LEU A O 1
ATOM 649 N N . PRO A 1 84 ? -9.248 3.415 -2.780 1.00 94.69 84 PRO A N 1
ATOM 650 C CA . PRO A 1 84 ? -10.293 3.163 -1.803 1.00 94.69 84 PRO A CA 1
ATOM 651 C C . PRO A 1 84 ? -10.145 1.744 -1.244 1.00 94.69 84 PRO A C 1
ATOM 653 O O . PRO A 1 84 ? -9.841 0.803 -1.978 1.00 94.69 84 PRO A O 1
ATOM 656 N N . GLY A 1 85 ? -10.361 1.596 0.060 1.00 92.25 85 GLY A N 1
ATOM 657 C CA . GLY A 1 85 ? -10.406 0.303 0.730 1.00 92.25 85 GLY A CA 1
ATOM 658 C C . GLY A 1 85 ? -11.824 -0.135 1.073 1.00 92.25 85 GLY A C 1
ATOM 659 O O . GLY A 1 85 ? -12.764 0.662 1.071 1.00 92.25 85 GLY A O 1
ATOM 660 N N . ILE A 1 86 ? -11.962 -1.410 1.427 1.00 92.75 86 ILE A N 1
ATOM 661 C CA . ILE A 1 86 ? -13.126 -1.911 2.159 1.00 92.75 86 ILE A CA 1
ATOM 662 C C . ILE A 1 86 ? -13.051 -1.475 3.627 1.00 92.75 86 ILE A C 1
ATOM 664 O O . ILE A 1 86 ? -11.967 -1.305 4.192 1.00 92.75 86 ILE A O 1
ATOM 668 N N . SER A 1 87 ? -14.211 -1.295 4.256 1.00 89.44 87 SER A N 1
ATOM 669 C CA . SER A 1 87 ? -14.302 -0.847 5.646 1.00 89.44 87 SER A CA 1
ATOM 670 C C . SER A 1 87 ? -13.611 -1.803 6.622 1.00 89.44 87 SER A C 1
ATOM 672 O O . SER A 1 87 ? -13.648 -3.019 6.441 1.00 89.44 87 SER A O 1
ATOM 674 N N . TYR A 1 88 ? -13.041 -1.256 7.694 1.00 87.50 88 TYR A N 1
ATOM 675 C CA . TYR A 1 88 ? -12.476 -2.005 8.819 1.00 87.50 88 TYR A CA 1
ATOM 676 C C . TYR A 1 88 ? -13.143 -1.530 10.112 1.00 87.50 88 TYR A C 1
ATOM 678 O O . TYR A 1 88 ? -13.097 -0.340 10.412 1.00 87.50 88 TYR A O 1
ATOM 686 N N . GLN A 1 89 ? -13.794 -2.434 10.856 1.00 87.81 89 GLN A N 1
ATOM 687 C CA . GLN A 1 89 ? -14.569 -2.099 12.067 1.00 87.81 89 GLN A CA 1
ATOM 688 C C . GLN A 1 89 ? -15.565 -0.938 11.849 1.00 87.81 89 GLN A C 1
ATOM 690 O O . GLN A 1 89 ? -15.577 0.024 12.613 1.00 87.81 89 GLN A O 1
ATOM 695 N N . ASP A 1 90 ? -16.342 -0.994 10.760 1.00 88.00 90 ASP A N 1
ATOM 696 C CA . ASP A 1 90 ? -17.308 0.043 10.347 1.00 88.00 90 ASP A CA 1
ATOM 697 C C . ASP A 1 90 ? -16.698 1.425 10.041 1.00 88.00 90 ASP A C 1
ATOM 699 O O . ASP A 1 90 ? -17.400 2.433 9.955 1.00 88.00 90 ASP A O 1
ATOM 703 N N . LYS A 1 91 ? -15.377 1.490 9.835 1.00 86.69 91 LYS A N 1
ATOM 704 C CA . LYS A 1 91 ? -14.650 2.716 9.481 1.00 86.69 91 LYS A CA 1
ATOM 705 C C . LYS A 1 91 ? -14.176 2.658 8.043 1.00 86.69 91 LYS A C 1
ATOM 707 O O . LYS A 1 91 ? -13.765 1.608 7.549 1.00 86.69 91 LYS A O 1
ATOM 712 N N . ARG A 1 92 ? -14.222 3.798 7.360 1.00 90.94 92 ARG A N 1
ATOM 713 C CA . ARG A 1 92 ? -13.770 3.924 5.974 1.00 90.94 92 ARG A CA 1
ATOM 714 C C . ARG A 1 92 ? -12.251 3.809 5.923 1.00 90.94 92 ARG A C 1
ATOM 716 O O . ARG A 1 92 ? -11.569 4.563 6.608 1.00 90.94 92 ARG A O 1
ATOM 723 N N . VAL A 1 93 ? -11.743 2.921 5.073 1.00 92.44 93 VAL A N 1
ATOM 724 C CA . VAL A 1 93 ? -10.307 2.783 4.806 1.00 92.44 93 VAL A CA 1
ATOM 725 C C . VAL A 1 93 ? -9.989 3.359 3.433 1.00 92.44 93 VAL A C 1
ATOM 727 O O . VAL A 1 93 ? -10.739 3.172 2.472 1.00 92.44 93 VAL A O 1
ATOM 730 N N . SER A 1 94 ? -8.869 4.056 3.325 1.00 95.31 94 SER A N 1
ATOM 731 C CA . SER A 1 94 ? -8.302 4.475 2.043 1.00 95.31 94 SER A CA 1
ATOM 732 C C . SER A 1 94 ? -6.788 4.559 2.138 1.00 95.31 94 SER A C 1
ATOM 734 O O . SER A 1 94 ? -6.234 4.624 3.233 1.00 95.31 94 SER A O 1
ATOM 736 N N . SER A 1 95 ? -6.106 4.598 0.999 1.00 95.44 95 SER A N 1
ATOM 737 C CA . SER A 1 95 ? -4.683 4.918 0.965 1.00 95.44 95 SER A CA 1
ATOM 738 C C . SER A 1 95 ? -4.338 5.909 -0.131 1.00 95.44 95 SER A C 1
ATOM 740 O O . SER A 1 95 ? -4.925 5.854 -1.208 1.00 95.44 95 SER A O 1
ATOM 742 N N . SER A 1 96 ? -3.344 6.755 0.114 1.00 96.44 96 SER A N 1
ATOM 743 C CA . SER A 1 96 ? -2.740 7.624 -0.895 1.00 96.44 96 SER A CA 1
ATOM 744 C C . SER A 1 96 ? -1.293 7.211 -1.110 1.00 96.44 96 SER A C 1
ATOM 746 O O . SER A 1 96 ? -0.503 7.197 -0.169 1.00 96.44 96 SER A O 1
ATOM 748 N N . CYS A 1 97 ? -0.961 6.825 -2.337 1.00 94.19 97 CYS A N 1
ATOM 749 C CA . CYS A 1 97 ? 0.342 6.295 -2.701 1.00 94.19 97 CYS A CA 1
ATOM 750 C C . CYS A 1 97 ? 1.094 7.253 -3.624 1.00 94.19 97 CYS A C 1
ATOM 752 O O . CYS A 1 97 ? 0.518 7.833 -4.547 1.00 94.19 97 CYS A O 1
ATOM 754 N N . ASN A 1 98 ? 2.401 7.365 -3.402 1.00 93.06 98 ASN A N 1
ATOM 755 C CA . ASN A 1 98 ? 3.316 8.166 -4.203 1.00 93.06 98 ASN A CA 1
ATOM 756 C C . ASN A 1 98 ? 4.656 7.436 -4.353 1.00 93.06 98 ASN A C 1
ATOM 758 O O . ASN A 1 98 ? 5.200 6.918 -3.374 1.00 93.06 98 ASN A O 1
ATOM 762 N N . SER A 1 99 ? 5.199 7.411 -5.570 1.00 87.88 99 SER A N 1
ATOM 763 C CA . SER A 1 99 ? 6.516 6.855 -5.843 1.00 87.88 99 SER A CA 1
ATOM 764 C C . SER A 1 99 ? 7.588 7.934 -5.995 1.00 87.88 99 SER A C 1
ATOM 766 O O . SER A 1 99 ? 7.459 8.871 -6.782 1.00 87.88 99 SER A O 1
ATOM 768 N N . ARG A 1 100 ? 8.710 7.758 -5.291 1.00 84.81 100 ARG A N 1
ATOM 769 C CA . ARG A 1 100 ? 9.903 8.598 -5.403 1.00 84.81 100 ARG A CA 1
ATOM 770 C C . ARG A 1 100 ? 11.096 7.776 -5.903 1.00 84.81 100 ARG A C 1
ATOM 772 O O . ARG A 1 100 ? 11.403 6.734 -5.330 1.00 84.81 100 ARG A O 1
ATOM 779 N N . PRO A 1 101 ? 11.837 8.230 -6.927 1.00 77.25 101 PRO A N 1
ATOM 780 C CA . PRO A 1 101 ? 13.073 7.567 -7.329 1.00 77.25 101 PRO A CA 1
ATOM 781 C C . PRO A 1 101 ? 14.128 7.674 -6.216 1.00 77.25 101 PRO A C 1
ATOM 783 O O . PRO A 1 101 ? 14.412 8.774 -5.743 1.00 77.25 101 PRO A O 1
ATOM 786 N N . THR A 1 102 ? 14.726 6.545 -5.828 1.00 76.88 102 THR A N 1
ATOM 787 C CA . THR A 1 102 ? 15.775 6.473 -4.788 1.00 76.88 102 THR A CA 1
ATOM 788 C C . THR A 1 102 ? 17.131 6.022 -5.326 1.00 76.88 102 THR A C 1
ATOM 790 O O . THR A 1 102 ? 18.144 6.204 -4.658 1.00 76.88 102 THR A O 1
ATOM 793 N N . GLY A 1 103 ? 17.182 5.491 -6.550 1.00 68.50 103 GLY A N 1
ATOM 794 C CA . GLY A 1 103 ? 18.422 5.076 -7.200 1.00 68.50 103 GLY A CA 1
ATOM 795 C C . GLY A 1 103 ? 18.306 4.951 -8.720 1.00 68.50 103 GLY A C 1
ATOM 796 O O . GLY A 1 103 ? 17.308 5.345 -9.336 1.00 68.50 103 GLY A O 1
ATOM 797 N N . LEU A 1 104 ? 19.356 4.392 -9.333 1.00 62.06 104 LEU A N 1
ATOM 798 C CA . LEU A 1 104 ? 19.441 4.159 -10.782 1.00 62.06 104 LEU A CA 1
ATOM 799 C C . LEU A 1 104 ? 18.334 3.217 -11.281 1.00 62.06 104 LEU A C 1
ATOM 801 O O . LEU A 1 104 ? 17.754 3.468 -12.335 1.00 62.06 104 LEU A O 1
ATOM 805 N N . GLU A 1 105 ? 17.993 2.193 -10.495 1.00 70.00 105 GLU A N 1
ATOM 806 C CA . GLU A 1 105 ? 17.019 1.153 -10.864 1.00 70.00 105 GLU A CA 1
ATOM 807 C C . GLU A 1 105 ? 15.994 0.861 -9.758 1.00 70.00 105 GLU A C 1
ATOM 809 O O . GLU A 1 105 ? 15.284 -0.141 -9.809 1.00 70.00 105 GLU A O 1
ATOM 814 N N . THR A 1 106 ? 15.882 1.740 -8.764 1.00 69.94 106 THR A N 1
ATOM 815 C CA . THR A 1 106 ? 14.956 1.588 -7.638 1.00 69.94 106 THR A CA 1
ATOM 816 C C . THR A 1 106 ? 14.116 2.842 -7.449 1.00 69.94 106 THR A C 1
ATOM 818 O O . THR A 1 106 ? 14.568 3.977 -7.643 1.00 69.94 106 THR A O 1
ATOM 821 N N . ALA A 1 107 ? 12.863 2.621 -7.084 1.00 80.38 107 ALA A N 1
ATOM 822 C CA . ALA A 1 107 ? 11.966 3.646 -6.603 1.00 80.38 107 ALA A CA 1
ATOM 823 C C . ALA A 1 107 ? 11.360 3.183 -5.280 1.00 80.38 107 ALA A C 1
ATOM 825 O O . ALA A 1 107 ? 11.058 2.008 -5.076 1.00 80.38 107 ALA A O 1
ATOM 826 N N . GLU A 1 108 ? 11.206 4.119 -4.369 1.00 86.00 108 GLU A N 1
ATOM 827 C CA . GLU A 1 108 ? 10.434 3.937 -3.158 1.00 86.00 108 GLU A CA 1
ATOM 828 C C . GLU A 1 108 ? 8.976 4.260 -3.466 1.00 86.00 108 GLU A C 1
ATOM 830 O O . GLU A 1 108 ? 8.684 5.177 -4.232 1.00 86.00 108 GLU A O 1
ATOM 835 N N . LEU A 1 109 ? 8.065 3.477 -2.916 1.00 88.69 109 LEU A N 1
ATOM 836 C CA . LEU A 1 109 ? 6.634 3.680 -2.991 1.00 88.69 109 LEU A CA 1
ATOM 837 C C . LEU A 1 109 ? 6.118 3.857 -1.569 1.00 88.69 109 LEU A C 1
ATOM 839 O O . LEU A 1 109 ? 6.118 2.910 -0.788 1.00 88.69 109 LEU A O 1
ATOM 843 N N . SER A 1 110 ? 5.662 5.061 -1.257 1.00 92.31 110 SER A N 1
ATOM 844 C CA . SER A 1 110 ? 5.132 5.411 0.055 1.00 92.31 110 SER A CA 1
ATOM 845 C C . SER A 1 110 ? 3.619 5.530 -0.036 1.00 92.31 110 SER A C 1
ATOM 847 O O . SER A 1 110 ? 3.111 6.339 -0.809 1.00 92.31 110 SER A O 1
ATOM 849 N N . CYS A 1 111 ? 2.905 4.718 0.738 1.00 92.56 111 CYS A N 1
ATOM 850 C CA . CYS A 1 111 ? 1.450 4.718 0.823 1.00 92.56 111 CYS A CA 1
ATOM 851 C C . CYS A 1 111 ? 1.006 5.135 2.225 1.00 92.56 111 CYS A C 1
ATOM 853 O O . CYS A 1 111 ? 1.203 4.397 3.189 1.00 92.56 111 CYS A O 1
ATOM 855 N N . GLU A 1 112 ? 0.398 6.310 2.345 1.00 93.94 112 GLU A N 1
ATOM 856 C CA . GLU A 1 112 ? -0.296 6.725 3.562 1.00 93.94 112 GLU A CA 1
ATOM 857 C C . GLU A 1 112 ? -1.635 5.998 3.648 1.00 93.94 112 GLU A C 1
ATOM 859 O O . GLU A 1 112 ? -2.401 5.997 2.688 1.00 93.94 112 GLU A O 1
ATOM 864 N N . VAL A 1 113 ? -1.916 5.371 4.786 1.00 91.69 113 VAL A N 1
ATOM 865 C CA . VAL A 1 113 ? -3.159 4.641 5.050 1.00 91.69 113 VAL A CA 1
ATOM 866 C C . VAL A 1 113 ? -4.013 5.467 5.992 1.00 91.69 113 VAL A C 1
ATOM 868 O O . VAL A 1 113 ? -3.521 5.955 7.009 1.00 91.69 113 VAL A O 1
ATOM 871 N N . PHE A 1 114 ? -5.291 5.609 5.665 1.00 91.00 114 PHE A N 1
ATOM 872 C CA . PHE A 1 114 ? -6.250 6.413 6.406 1.00 91.00 114 PHE A CA 1
ATOM 873 C C . PHE A 1 114 ? -7.412 5.557 6.897 1.00 91.00 114 PHE A C 1
ATOM 875 O O . PHE A 1 114 ? -7.918 4.707 6.161 1.00 91.00 114 PHE A O 1
ATOM 882 N N . ILE A 1 115 ? -7.865 5.830 8.119 1.00 89.06 115 ILE A N 1
ATOM 883 C CA . ILE A 1 115 ? -9.059 5.245 8.732 1.00 89.06 115 ILE A CA 1
ATOM 884 C C . ILE A 1 115 ? -9.950 6.412 9.157 1.00 89.06 115 ILE A C 1
ATOM 886 O O . ILE A 1 115 ? -9.546 7.229 9.977 1.00 89.06 115 ILE A O 1
ATOM 890 N N . ASN A 1 116 ? -11.145 6.534 8.573 1.00 88.44 116 ASN A N 1
ATOM 891 C CA . ASN A 1 116 ? -12.030 7.697 8.746 1.00 88.44 116 ASN A CA 1
ATOM 892 C C . ASN A 1 116 ? -11.321 9.046 8.515 1.00 88.44 116 ASN A C 1
ATOM 894 O O . ASN A 1 116 ? -11.527 10.000 9.259 1.00 88.44 116 ASN A O 1
ATOM 898 N N . SER A 1 117 ? -10.489 9.120 7.473 1.00 85.31 117 SER A N 1
ATOM 899 C CA . SER A 1 117 ? -9.700 10.311 7.116 1.00 85.31 117 SER A CA 1
ATOM 900 C C . SER A 1 117 ? -8.581 10.683 8.100 1.00 85.31 117 SER A C 1
ATOM 902 O O . SER A 1 117 ? -7.858 11.644 7.848 1.00 85.31 117 SER A O 1
ATOM 904 N N . GLU A 1 118 ? -8.371 9.920 9.174 1.00 83.88 118 GLU A N 1
ATOM 905 C CA . GLU A 1 118 ? -7.191 10.053 10.030 1.00 83.88 118 GLU A CA 1
ATOM 906 C C . GLU A 1 118 ? -6.066 9.170 9.499 1.00 83.88 118 GLU A C 1
ATOM 908 O O . GLU A 1 118 ? -6.282 7.994 9.195 1.00 83.88 118 GLU A O 1
ATOM 913 N N . ARG A 1 119 ? -4.854 9.725 9.382 1.00 87.31 119 ARG A N 1
ATOM 914 C CA . ARG A 1 119 ? -3.687 8.947 8.958 1.00 87.31 119 ARG A CA 1
ATOM 915 C C . ARG A 1 119 ? -3.324 7.944 10.050 1.00 87.31 119 ARG A C 1
ATOM 917 O O . ARG A 1 119 ? -2.923 8.343 11.139 1.00 87.31 119 ARG A O 1
ATOM 924 N N . ALA A 1 120 ? -3.425 6.667 9.711 1.00 85.50 120 ALA A N 1
ATOM 925 C CA . ALA A 1 120 ? -3.077 5.539 10.559 1.00 85.50 120 ALA A CA 1
ATOM 926 C C . ALA A 1 120 ? -1.569 5.244 10.501 1.00 85.50 120 ALA A C 1
ATOM 928 O O . ALA A 1 120 ? -0.856 5.223 11.499 1.00 85.50 120 ALA A O 1
ATOM 929 N N . THR A 1 121 ? -1.036 5.071 9.291 1.00 87.38 121 THR A N 1
ATOM 930 C CA . THR A 1 121 ? 0.375 4.721 9.084 1.00 87.38 121 THR A CA 1
ATOM 931 C C . THR A 1 121 ? 0.850 5.140 7.695 1.00 87.38 121 THR A C 1
ATOM 933 O O . THR A 1 121 ? 0.049 5.502 6.830 1.00 87.38 121 THR A O 1
ATOM 936 N N . THR A 1 122 ? 2.160 5.068 7.472 1.00 89.62 122 THR A N 1
ATOM 937 C CA . THR A 1 122 ? 2.778 5.203 6.156 1.00 89.62 122 THR A CA 1
ATOM 938 C C . THR A 1 122 ? 3.582 3.943 5.852 1.00 89.62 122 THR A C 1
ATOM 940 O O . THR A 1 122 ? 4.565 3.638 6.524 1.00 89.62 122 THR A O 1
ATOM 943 N N . LEU A 1 123 ? 3.177 3.224 4.808 1.00 88.69 123 LEU A N 1
ATOM 944 C CA . LEU A 1 123 ? 3.844 2.021 4.323 1.00 88.69 123 LEU A CA 1
ATOM 945 C C . LEU A 1 123 ? 4.852 2.397 3.236 1.00 88.69 123 LEU A C 1
ATOM 947 O O . LEU A 1 123 ? 4.468 2.851 2.162 1.00 88.69 123 LEU A O 1
ATOM 951 N N . VAL A 1 124 ? 6.136 2.184 3.508 1.00 89.25 124 VAL A N 1
ATOM 952 C CA . VAL A 1 124 ? 7.242 2.365 2.561 1.00 89.25 124 VAL A CA 1
ATOM 953 C C . VAL A 1 124 ? 7.640 1.032 1.912 1.00 89.25 124 VAL A C 1
ATOM 955 O O . VAL A 1 124 ? 8.187 0.137 2.553 1.00 89.25 124 VAL A O 1
ATOM 958 N N . MET A 1 125 ? 7.386 0.881 0.620 1.00 85.44 125 MET A N 1
ATOM 959 C CA . MET A 1 125 ? 7.709 -0.305 -0.179 1.00 85.44 125 MET A CA 1
ATOM 960 C C . MET A 1 125 ? 8.813 0.024 -1.186 1.00 85.44 125 MET A C 1
ATOM 962 O O . MET A 1 125 ? 8.839 1.114 -1.749 1.00 85.44 125 MET A O 1
ATOM 966 N N . GLN A 1 126 ? 9.719 -0.914 -1.465 1.00 81.81 126 GLN A N 1
ATOM 967 C CA . GLN A 1 126 ? 10.690 -0.745 -2.549 1.00 81.81 126 GLN A CA 1
ATOM 968 C C . GLN A 1 126 ? 10.202 -1.397 -3.839 1.00 81.81 126 GLN A C 1
ATOM 970 O O . GLN A 1 126 ? 9.634 -2.486 -3.839 1.00 81.81 126 GLN A O 1
ATOM 975 N N . THR A 1 127 ? 10.442 -0.705 -4.947 1.00 77.19 127 THR A N 1
ATOM 976 C CA . THR A 1 127 ? 10.058 -1.098 -6.302 1.00 77.19 127 THR A CA 1
ATOM 977 C C . THR A 1 127 ? 11.249 -0.946 -7.245 1.00 77.19 127 THR A C 1
ATOM 979 O O . THR A 1 127 ? 12.132 -0.115 -7.020 1.00 77.19 127 THR A O 1
ATOM 982 N N . ARG A 1 128 ? 11.302 -1.732 -8.324 1.00 68.56 128 ARG A N 1
ATOM 983 C CA . ARG A 1 128 ? 12.296 -1.529 -9.386 1.00 68.56 128 ARG A CA 1
ATOM 984 C C . ARG A 1 128 ? 11.818 -0.452 -10.362 1.00 68.56 128 ARG A C 1
ATOM 986 O O . ARG A 1 128 ? 10.645 -0.399 -10.736 1.00 68.56 128 ARG A O 1
ATOM 993 N N . LYS A 1 129 ? 12.744 0.411 -10.783 1.00 62.16 129 LYS A N 1
ATOM 994 C CA . LYS A 1 129 ? 12.522 1.506 -11.734 1.00 62.16 129 LYS A CA 1
ATOM 995 C C . LYS A 1 129 ? 12.538 0.979 -13.172 1.00 62.16 129 LYS A C 1
ATOM 997 O O . LYS A 1 129 ? 13.343 0.127 -13.537 1.00 62.16 129 LYS A O 1
ATOM 1002 N N . ASN A 1 130 ? 11.667 1.541 -14.004 1.00 52.59 130 ASN A N 1
ATOM 1003 C CA . ASN A 1 130 ? 11.585 1.267 -15.436 1.00 52.59 130 ASN A CA 1
ATOM 1004 C C . ASN A 1 130 ? 12.762 1.954 -16.166 1.00 52.59 130 ASN A C 1
ATOM 1006 O O . ASN A 1 130 ? 12.853 3.184 -16.165 1.00 52.59 130 ASN A O 1
ATOM 1010 N N . ARG A 1 131 ? 13.677 1.193 -16.781 1.00 43.50 131 ARG A N 1
ATOM 1011 C CA . ARG A 1 131 ? 14.744 1.755 -17.628 1.00 43.50 131 ARG A CA 1
ATOM 1012 C C . ARG A 1 131 ? 14.128 2.110 -18.986 1.00 43.50 131 ARG A C 1
ATOM 1014 O O . ARG A 1 131 ? 13.827 1.214 -19.773 1.00 43.50 131 ARG A O 1
ATOM 1021 N N . LYS A 1 132 ? 13.895 3.406 -19.236 1.00 42.25 132 LYS A N 1
ATOM 1022 C CA . LYS A 1 132 ? 13.717 3.926 -20.599 1.00 42.25 132 LYS A CA 1
ATOM 1023 C C . LYS A 1 132 ? 15.066 3.773 -21.305 1.00 42.25 132 LYS A C 1
ATOM 1025 O O . LYS A 1 132 ? 16.023 4.428 -20.898 1.00 42.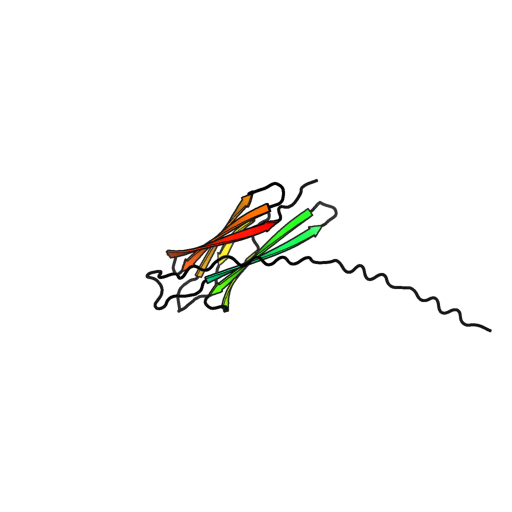25 132 LYS A O 1
ATOM 1030 N N . TYR A 1 133 ? 15.133 2.880 -22.283 1.00 39.38 133 TYR A N 1
ATOM 1031 C CA . TYR A 1 133 ? 16.073 3.004 -23.391 1.00 39.38 133 TYR A CA 1
ATOM 1032 C C . TYR A 1 133 ? 15.289 3.567 -24.565 1.00 39.38 133 TYR A C 1
ATOM 1034 O O . TYR A 1 133 ? 14.154 3.070 -24.766 1.00 39.38 133 TYR A O 1
#

Radius of gyration: 20.54 Å; chains: 1; bounding box: 37×60×64 Å

pLDDT: mean 73.93, std 19.46, range [36.44, 96.69]

Foldseek 3Di:
DDDDDDPPPPPPPPPDFDWDWDKFDWDQFPPVLDPHTKTKIKTKTWGWDQDPVGIFIKIWMWIDINNHTFWIDIAPSQFWDKTWTHADPNWTKIKTWHWADDDPFKIWIWIFIDTNNHTRDITIGMDTHDDDD

Secondary structure (DSSP, 8-state):
----------------------PPPPEEE--TT-SS-EEEEEEEEEEEEEETTEEEEEEEEEEEETTEEEEEEE--TTS-EEEEB--BTTB-EEEEEEEEE-SSSEEEEEEEEEETTEEEEEEEEEEE-----

Sequence (133 aa):
MKNIYLCVASVFIVSCTAQHSHITAHQLDRSNALTKPVQITGKVDQELKSGILGRSVTSTVYIYFDNVLHVQGKLDRYGFGELPGISYQDKRVSSSCNSRPTGLETAELSCEVFINSERATTLVMQTRKNRKY